Protein AF-A0AAD4GV05-F1 (afdb_monomer_lite)

Sequence (111 aa):
MKFQLAGLIFAVALSPVAAQKYEGCFGTPGSLESQGVYPYQSPGYCEKECTNQGSSVMGLTGGDACYCGNELPPKASAKPDSKCNVMCAGWPVDNCGGNGAWSVYSIGSQS

pLDDT: mean 88.94, std 17.62, range [36.91, 98.81]

Structure (mmCIF, N/CA/C/O backbone):
data_AF-A0AAD4GV05-F1
#
_entry.id   AF-A0AAD4GV05-F1
#
loop_
_atom_site.group_PDB
_atom_site.id
_atom_site.type_symbol
_atom_site.label_atom_id
_atom_site.label_alt_id
_atom_site.label_comp_id
_atom_site.label_asym_id
_atom_site.label_entity_id
_atom_site.label_seq_id
_atom_site.pdbx_PDB_ins_code
_atom_site.Cartn_x
_atom_site.Cartn_y
_atom_site.Cartn_z
_atom_site.occupancy
_atom_site.B_iso_or_equiv
_atom_site.auth_seq_id
_atom_site.auth_comp_id
_atom_site.auth_asym_id
_atom_site.auth_atom_id
_atom_site.pdbx_PDB_model_num
ATOM 1 N N . MET A 1 1 ? -51.911 6.384 -37.490 1.00 46.47 1 MET A N 1
ATOM 2 C CA . MET A 1 1 ? -50.477 6.049 -37.335 1.00 46.47 1 MET A CA 1
ATOM 3 C C . MET A 1 1 ? -49.670 7.323 -37.129 1.00 46.47 1 MET A C 1
ATOM 5 O O . MET A 1 1 ? -49.551 8.095 -38.071 1.00 46.47 1 MET A O 1
ATOM 9 N N . LYS A 1 2 ? -49.142 7.547 -35.920 1.00 37.44 2 LYS A N 1
ATOM 10 C CA . LYS A 1 2 ? -47.876 8.257 -35.665 1.00 37.44 2 LYS A CA 1
ATOM 11 C C . LYS A 1 2 ? -47.489 8.015 -34.204 1.00 37.44 2 LYS A C 1
ATOM 13 O O . LYS A 1 2 ? -48.298 8.193 -33.304 1.00 37.44 2 LYS A O 1
ATOM 18 N N . PHE A 1 3 ? -46.299 7.458 -34.047 1.00 44.09 3 PHE A N 1
ATOM 19 C CA . PHE A 1 3 ? -45.801 6.748 -32.878 1.00 44.09 3 PHE A CA 1
ATOM 20 C C . PHE A 1 3 ? -45.470 7.710 -31.731 1.00 44.09 3 PHE A C 1
ATOM 22 O O . PHE A 1 3 ? -44.682 8.634 -31.919 1.00 44.09 3 PHE A O 1
ATOM 29 N N . GLN A 1 4 ? -46.022 7.469 -30.539 1.00 48.88 4 GLN A N 1
ATOM 30 C CA . GLN A 1 4 ? -45.442 7.996 -29.305 1.00 48.88 4 GLN A CA 1
ATOM 31 C C . GLN A 1 4 ? -44.211 7.145 -28.975 1.00 48.88 4 GLN A C 1
ATOM 33 O O . GLN A 1 4 ? -44.347 6.004 -28.540 1.00 48.88 4 GLN A O 1
ATOM 38 N N . LEU A 1 5 ? -43.006 7.676 -29.200 1.00 53.97 5 LEU A N 1
ATOM 39 C CA . LEU A 1 5 ? -41.803 7.122 -28.583 1.00 53.97 5 LEU A CA 1
ATOM 40 C C . LEU A 1 5 ? -41.803 7.533 -27.107 1.00 53.97 5 LEU A C 1
ATOM 42 O O . LEU A 1 5 ? -41.355 8.621 -26.754 1.00 53.97 5 LEU A O 1
ATOM 46 N N . ALA A 1 6 ? -42.320 6.660 -26.244 1.00 55.69 6 ALA A N 1
ATOM 47 C CA . ALA A 1 6 ? -42.014 6.702 -24.821 1.00 55.69 6 ALA A CA 1
ATOM 48 C C . ALA A 1 6 ? -40.539 6.304 -24.655 1.00 55.69 6 ALA A C 1
ATOM 50 O O . ALA A 1 6 ? -40.198 5.125 -24.595 1.00 55.69 6 ALA A O 1
ATOM 51 N N . GLY A 1 7 ? -39.650 7.297 -24.679 1.00 55.09 7 GLY A N 1
ATOM 52 C CA . GLY A 1 7 ? -38.242 7.101 -24.367 1.00 55.09 7 GLY A CA 1
ATOM 53 C C . GLY A 1 7 ? -38.100 6.690 -22.906 1.00 55.09 7 GLY A C 1
ATOM 54 O O . GLY A 1 7 ? -38.207 7.526 -22.014 1.00 55.09 7 GLY A O 1
ATOM 55 N N . LEU A 1 8 ? -37.865 5.402 -22.661 1.00 56.94 8 LEU A N 1
ATOM 56 C CA . LEU A 1 8 ? -37.376 4.903 -21.380 1.00 56.94 8 LEU A CA 1
ATOM 57 C C . LEU A 1 8 ? -35.929 5.375 -21.218 1.00 56.94 8 LEU A C 1
ATOM 59 O O . LEU A 1 8 ? -34.986 4.674 -21.577 1.00 56.94 8 LEU A O 1
ATOM 63 N N . ILE A 1 9 ? -35.750 6.590 -20.705 1.00 62.59 9 ILE A N 1
ATOM 64 C CA . ILE A 1 9 ? -34.459 7.015 -20.173 1.00 62.59 9 ILE A CA 1
ATOM 65 C C . ILE A 1 9 ? -34.269 6.215 -18.881 1.00 62.59 9 ILE A C 1
ATOM 67 O O . ILE A 1 9 ? -34.764 6.599 -17.824 1.00 62.59 9 ILE A O 1
ATOM 71 N N . PHE A 1 10 ? -33.596 5.065 -18.968 1.00 59.69 10 PHE A N 1
ATOM 72 C CA . PHE A 1 10 ? -33.003 4.434 -17.793 1.00 59.69 10 PHE A CA 1
ATOM 73 C C . PHE A 1 10 ? -31.947 5.411 -17.272 1.00 59.69 10 PHE A C 1
ATOM 75 O O . PHE A 1 10 ? -30.827 5.462 -17.778 1.00 59.69 10 PHE A O 1
ATOM 82 N N . ALA A 1 11 ? -32.318 6.242 -16.299 1.00 60.19 11 ALA A N 1
ATOM 83 C CA . ALA A 1 11 ? -31.348 6.960 -15.495 1.00 60.19 11 ALA A CA 1
ATOM 84 C C . ALA A 1 11 ? -30.556 5.896 -14.727 1.00 60.19 11 ALA A C 1
ATOM 86 O O . ALA A 1 11 ? -31.002 5.404 -13.692 1.00 60.19 11 ALA A O 1
ATOM 87 N N . VAL A 1 12 ? -29.418 5.472 -15.278 1.00 61.84 12 VAL A N 1
ATOM 88 C CA . VAL A 1 12 ? -28.453 4.670 -14.533 1.00 61.84 12 VAL A CA 1
ATOM 89 C C . VAL A 1 12 ? -27.983 5.578 -13.407 1.00 61.84 12 VAL A C 1
ATOM 91 O O . VAL A 1 12 ? -27.232 6.524 -13.640 1.00 61.84 12 VAL A O 1
ATOM 94 N N . ALA A 1 13 ? -28.491 5.349 -12.197 1.00 62.75 13 ALA A N 1
ATOM 95 C CA . ALA A 1 13 ? -27.901 5.931 -11.010 1.00 62.75 13 ALA A CA 1
ATOM 96 C C . ALA A 1 13 ? -26.473 5.383 -10.948 1.00 62.75 13 ALA A C 1
ATOM 98 O O . ALA A 1 13 ? -26.256 4.225 -10.600 1.00 62.75 13 ALA A O 1
ATOM 99 N N . LEU A 1 14 ? -25.508 6.194 -11.381 1.00 58.38 14 LEU A N 1
ATOM 100 C CA . LEU A 1 14 ? -24.095 5.961 -11.140 1.00 58.38 14 LEU A CA 1
ATOM 101 C C . LEU A 1 14 ? -23.911 6.095 -9.631 1.00 58.38 14 LEU A C 1
ATOM 103 O O . LEU A 1 14 ? -23.633 7.180 -9.122 1.00 58.38 14 LEU A O 1
ATOM 107 N N . SER A 1 15 ? -24.155 5.009 -8.898 1.00 54.12 15 SER A N 1
ATOM 108 C CA . SER A 1 15 ? -23.677 4.902 -7.529 1.00 54.12 15 SER A CA 1
ATOM 109 C C . SER A 1 15 ? -22.185 5.226 -7.569 1.00 54.12 15 SER A C 1
ATOM 111 O O . SER A 1 15 ? -21.493 4.692 -8.443 1.00 54.12 15 SER A O 1
ATOM 113 N N . PRO A 1 16 ? -21.672 6.106 -6.695 1.00 57.84 16 PRO A N 1
ATOM 114 C CA . PRO A 1 16 ? -20.238 6.283 -6.600 1.00 57.84 16 PRO A CA 1
ATOM 115 C C . PRO A 1 16 ? -19.669 4.922 -6.205 1.00 57.84 16 PRO A C 1
ATOM 117 O O . PRO A 1 16 ? -19.872 4.461 -5.082 1.00 57.84 16 PRO A O 1
ATOM 120 N N . VAL A 1 17 ? -19.024 4.242 -7.156 1.00 56.91 17 VAL A N 1
ATOM 121 C CA . VAL A 1 17 ? -18.147 3.120 -6.838 1.00 56.91 17 VAL A CA 1
ATOM 122 C C . VAL A 1 17 ? -17.127 3.725 -5.889 1.00 56.91 17 VAL A C 1
ATOM 124 O O . VAL A 1 17 ? -16.398 4.637 -6.281 1.00 56.91 17 VAL A O 1
ATOM 127 N N . ALA A 1 18 ? -17.184 3.320 -4.621 1.00 61.28 18 ALA A N 1
ATOM 128 C CA . ALA A 1 18 ? -16.241 3.771 -3.616 1.00 61.28 18 ALA A CA 1
ATOM 129 C C . ALA A 1 18 ? -14.847 3.440 -4.144 1.00 61.28 18 ALA A C 1
ATOM 131 O O . ALA A 1 18 ? -14.518 2.278 -4.359 1.00 61.28 18 ALA A O 1
ATOM 132 N N . ALA A 1 19 ? -14.097 4.480 -4.483 1.00 71.25 19 ALA A N 1
ATOM 133 C CA . ALA A 1 19 ? -12.749 4.346 -4.982 1.00 71.25 19 ALA A CA 1
ATOM 134 C C . ALA A 1 19 ? -11.811 4.639 -3.816 1.00 71.25 19 ALA A C 1
ATOM 136 O O . ALA A 1 19 ? -11.857 5.726 -3.235 1.00 71.25 19 ALA A O 1
ATOM 137 N N . GLN A 1 20 ? -10.963 3.670 -3.486 1.00 89.69 20 GLN A N 1
ATOM 138 C CA . GLN A 1 20 ? -9.795 3.863 -2.636 1.00 89.69 20 GLN A CA 1
ATOM 139 C C . GLN A 1 20 ? -9.007 5.122 -3.039 1.00 89.69 20 GLN A C 1
ATOM 141 O O . GLN A 1 20 ? -8.757 5.3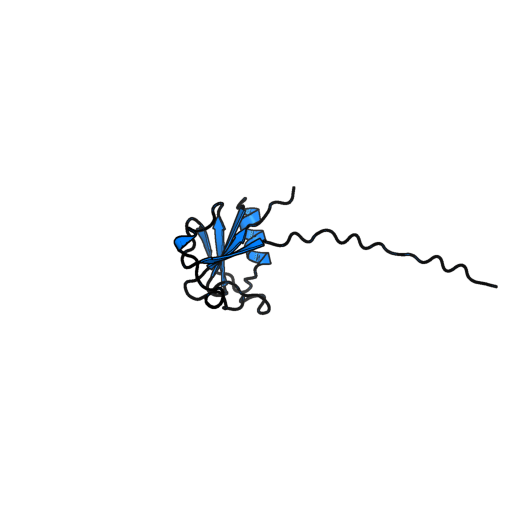81 -4.220 1.00 89.69 20 GLN A O 1
ATOM 146 N N . LYS A 1 21 ? -8.605 5.927 -2.051 1.00 95.12 21 LYS A N 1
ATOM 147 C CA . LYS A 1 21 ? -7.867 7.173 -2.285 1.00 95.12 21 LYS A CA 1
ATOM 148 C C . LYS A 1 21 ? -6.372 6.907 -2.189 1.00 95.12 21 LYS A C 1
ATOM 150 O O . LYS A 1 21 ? -5.881 6.610 -1.107 1.00 95.12 21 LYS A O 1
ATOM 155 N N . TYR A 1 22 ? -5.645 7.077 -3.289 1.00 96.56 22 TYR A N 1
ATOM 156 C CA . TYR A 1 22 ? -4.184 6.976 -3.285 1.00 96.56 22 TYR A CA 1
ATOM 157 C C . TYR A 1 22 ? -3.555 8.109 -2.464 1.00 96.56 22 TYR A C 1
ATOM 159 O O . TYR A 1 22 ? -3.804 9.287 -2.725 1.00 96.56 22 TYR A O 1
ATOM 167 N N . GLU A 1 23 ? -2.738 7.749 -1.476 1.00 98.06 23 GLU A N 1
ATOM 168 C CA . GLU A 1 23 ? -2.033 8.693 -0.598 1.00 98.06 23 GLU A CA 1
ATOM 169 C C . GLU A 1 23 ? -0.555 8.846 -0.976 1.00 98.06 23 GLU A C 1
ATOM 171 O O . GLU A 1 23 ? 0.066 9.851 -0.626 1.00 98.06 23 GLU A O 1
ATOM 176 N N . GLY A 1 24 ? 0.014 7.876 -1.698 1.00 98.19 24 GLY A N 1
ATOM 177 C CA . GLY A 1 24 ? 1.370 7.963 -2.236 1.00 98.19 24 GLY A CA 1
ATOM 178 C C . GLY A 1 24 ? 2.168 6.666 -2.163 1.00 98.19 24 GLY A C 1
ATOM 179 O O . GLY A 1 24 ? 1.699 5.632 -1.679 1.00 98.19 24 GLY A O 1
ATOM 180 N N . CYS A 1 25 ? 3.411 6.761 -2.633 1.00 98.81 25 CYS A N 1
ATOM 181 C CA . CYS A 1 25 ? 4.409 5.706 -2.552 1.00 98.81 25 CYS A CA 1
ATOM 182 C C . CYS A 1 25 ? 5.306 5.908 -1.324 1.00 98.81 25 CYS A C 1
ATOM 184 O O . CYS A 1 25 ? 5.877 6.984 -1.131 1.00 98.81 25 CYS A O 1
ATOM 186 N N . PHE A 1 26 ? 5.481 4.874 -0.505 1.00 98.81 26 PHE A N 1
ATOM 187 C CA . PHE A 1 26 ? 6.241 4.941 0.747 1.00 98.81 26 PHE A CA 1
ATOM 188 C C . PHE A 1 26 ? 7.332 3.873 0.799 1.00 98.81 26 PHE A C 1
ATOM 190 O O . PHE A 1 26 ? 7.193 2.789 0.247 1.00 98.81 26 PHE A O 1
ATOM 197 N N . GLY A 1 27 ? 8.447 4.164 1.469 1.00 98.62 27 GLY A N 1
ATOM 198 C CA . GLY A 1 27 ? 9.568 3.229 1.637 1.00 98.62 27 GLY A CA 1
ATOM 199 C C . GLY A 1 27 ? 9.434 2.275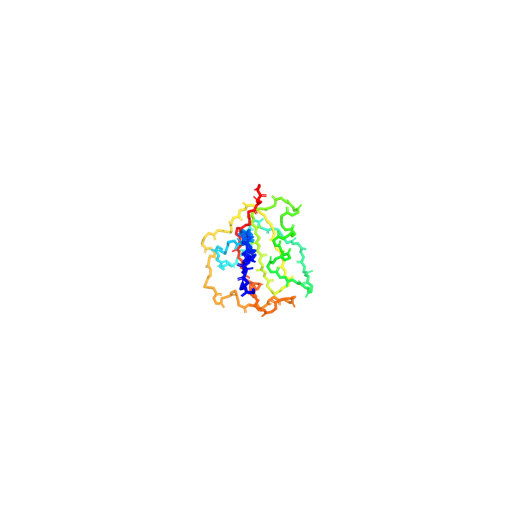 2.828 1.00 98.62 27 GLY A C 1
ATOM 200 O O . GLY A 1 27 ? 10.372 1.541 3.119 1.00 98.62 27 GLY A O 1
ATOM 201 N N . THR A 1 28 ? 8.323 2.330 3.558 1.00 98.50 28 THR A N 1
ATOM 202 C CA . THR A 1 28 ? 8.003 1.446 4.686 1.00 98.50 28 THR A CA 1
ATOM 203 C C . THR A 1 28 ? 6.483 1.299 4.790 1.00 98.50 28 THR A C 1
ATOM 205 O O . THR A 1 28 ? 5.777 2.257 4.461 1.00 98.50 28 THR A O 1
ATOM 208 N N . PRO A 1 29 ? 5.969 0.153 5.271 1.00 98.06 29 PRO A N 1
ATOM 209 C CA . PRO A 1 29 ? 4.553 0.005 5.591 1.00 98.06 29 PRO A CA 1
ATOM 210 C C . PRO A 1 29 ? 4.142 0.794 6.845 1.00 98.06 29 PRO A C 1
ATOM 212 O O . PRO A 1 29 ? 2.958 0.882 7.136 1.00 98.06 29 PRO A O 1
ATOM 215 N N . GLY A 1 30 ? 5.078 1.372 7.609 1.00 98.06 30 GLY A N 1
ATOM 216 C CA . GLY A 1 30 ? 4.746 2.019 8.880 1.00 98.06 30 GLY A CA 1
ATOM 217 C C . GLY A 1 30 ? 4.187 1.004 9.881 1.00 98.06 30 GLY A C 1
ATOM 218 O O . GLY A 1 30 ? 4.857 0.018 10.177 1.00 98.06 30 GLY A O 1
ATOM 219 N N . SER A 1 31 ? 2.981 1.259 10.392 1.00 98.12 31 SER A N 1
ATOM 220 C CA . SER A 1 31 ? 2.236 0.358 11.284 1.00 98.12 31 SER A CA 1
ATOM 221 C C . SER A 1 31 ? 1.287 -0.596 10.548 1.00 98.12 31 SER A C 1
ATOM 223 O O . SER A 1 31 ? 0.587 -1.361 11.204 1.00 98.12 31 SER A O 1
ATOM 225 N N . LEU A 1 32 ? 1.247 -0.574 9.208 1.00 98.62 32 LEU A N 1
ATOM 226 C CA . LEU A 1 32 ? 0.421 -1.511 8.448 1.00 98.62 32 LEU A CA 1
ATOM 227 C C . LEU A 1 32 ? 0.963 -2.941 8.592 1.00 98.62 32 LEU A C 1
ATOM 229 O O . LEU A 1 32 ? 2.164 -3.186 8.449 1.00 98.62 32 LEU A O 1
ATOM 233 N N . GLU A 1 33 ? 0.065 -3.892 8.817 1.00 98.62 33 GLU A N 1
ATOM 234 C CA . GLU A 1 33 ? 0.381 -5.300 9.040 1.00 98.62 33 GLU A CA 1
ATOM 235 C C . GLU A 1 33 ? 0.130 -6.134 7.784 1.00 98.62 33 GLU A C 1
ATOM 237 O O . GLU A 1 33 ? -0.867 -5.947 7.082 1.00 98.62 33 GLU A O 1
ATOM 242 N N . SER A 1 34 ? 1.042 -7.067 7.498 1.00 98.31 34 SER A N 1
ATOM 243 C CA . SER A 1 34 ? 0.965 -7.928 6.314 1.00 98.31 34 SER A CA 1
ATOM 244 C C . SER A 1 34 ? -0.201 -8.905 6.402 1.00 98.31 34 SER A C 1
ATOM 246 O O . SER A 1 34 ? -0.371 -9.590 7.407 1.00 98.31 34 SER A O 1
ATOM 248 N N . GLN A 1 35 ? -0.929 -9.030 5.296 1.00 98.06 35 GLN A N 1
ATOM 249 C CA . GLN A 1 35 ? -1.985 -10.022 5.087 1.00 98.06 35 GLN A CA 1
ATOM 250 C C . GLN A 1 35 ? -1.505 -11.215 4.251 1.00 98.06 35 GLN A C 1
ATOM 252 O O . GLN A 1 35 ? -2.295 -12.062 3.838 1.00 98.06 35 GLN A O 1
ATOM 257 N N . GLY A 1 36 ? -0.194 -11.291 4.002 1.00 97.12 36 GLY A N 1
ATOM 258 C CA . GLY A 1 36 ? 0.423 -12.300 3.153 1.00 97.12 36 GLY A CA 1
ATOM 259 C C . GLY A 1 36 ? 0.434 -11.927 1.670 1.00 97.12 36 GLY A C 1
ATOM 260 O O . GLY A 1 36 ? 0.160 -10.790 1.279 1.00 97.12 36 GLY A O 1
ATOM 261 N N . VAL A 1 37 ? 0.811 -12.916 0.857 1.00 97.94 37 VAL A N 1
ATOM 262 C CA . VAL A 1 37 ? 0.852 -12.826 -0.607 1.00 97.94 37 VAL A CA 1
ATOM 263 C C . VAL A 1 37 ? -0.354 -13.522 -1.223 1.00 97.94 37 VAL A C 1
ATOM 265 O O . VAL A 1 37 ? -0.790 -14.570 -0.740 1.00 97.94 37 VAL A O 1
ATOM 268 N N . TYR A 1 38 ? -0.864 -12.975 -2.323 1.00 98.31 38 TYR A N 1
ATOM 269 C CA . TYR A 1 38 ? -1.974 -13.547 -3.069 1.00 98.31 38 TYR A CA 1
ATOM 270 C C . TYR A 1 38 ? -1.697 -13.537 -4.583 1.00 98.31 38 TYR A C 1
ATOM 272 O O . TYR A 1 38 ? -1.506 -12.471 -5.166 1.00 98.31 38 TYR A O 1
ATOM 280 N N . PRO A 1 39 ? -1.733 -14.694 -5.275 1.00 98.00 39 PRO A N 1
ATOM 281 C CA . PRO A 1 39 ? -1.451 -14.758 -6.714 1.00 98.00 39 PRO A CA 1
ATOM 282 C C . PRO A 1 39 ? -2.397 -13.926 -7.589 1.00 98.00 39 PRO A C 1
ATOM 284 O O . PRO A 1 39 ? -2.032 -13.554 -8.699 1.00 98.00 39 PRO A O 1
ATOM 287 N N . TYR A 1 40 ? -3.604 -13.628 -7.094 1.00 97.81 40 TYR A N 1
ATOM 288 C CA . TYR A 1 40 ? -4.587 -12.790 -7.785 1.00 97.81 40 TYR A CA 1
ATOM 289 C C . TYR A 1 40 ? -4.745 -11.413 -7.119 1.00 97.81 40 TYR A C 1
ATOM 291 O O . TYR A 1 40 ? -5.830 -10.829 -7.125 1.00 97.81 40 TYR A O 1
ATOM 299 N N . GLN A 1 41 ? -3.665 -10.892 -6.529 1.00 98.56 41 GLN A N 1
ATOM 300 C CA . GLN A 1 41 ? -3.642 -9.579 -5.891 1.00 98.56 41 GLN A CA 1
ATOM 301 C C . GLN A 1 41 ? -4.094 -8.473 -6.853 1.00 98.56 41 GLN A C 1
ATOM 303 O O . GLN A 1 41 ? -3.671 -8.408 -8.007 1.00 98.56 41 GLN A O 1
ATOM 308 N N . SER A 1 42 ? -4.937 -7.578 -6.345 1.00 98.19 42 SER A N 1
ATOM 309 C CA . SER A 1 42 ? -5.389 -6.350 -7.004 1.00 98.19 42 SER A CA 1
ATOM 310 C C . SER A 1 42 ? -5.670 -5.277 -5.949 1.00 98.19 42 SER A C 1
ATOM 312 O O . SER A 1 42 ? -5.811 -5.619 -4.767 1.00 98.19 42 SER A O 1
ATOM 314 N N . PRO A 1 43 ? -5.795 -3.994 -6.321 1.00 97.38 43 PRO A N 1
ATOM 315 C CA . PRO A 1 43 ? -6.147 -2.969 -5.349 1.00 97.38 43 PRO A CA 1
ATOM 316 C C . PRO A 1 43 ? -7.516 -3.236 -4.710 1.00 97.38 43 PRO A C 1
ATOM 318 O O . PRO A 1 43 ? -7.655 -3.129 -3.494 1.00 97.38 43 PRO A O 1
ATOM 321 N N . GLY A 1 44 ? -8.496 -3.691 -5.498 1.00 95.75 44 GLY A N 1
ATOM 322 C CA . GLY A 1 44 ? -9.827 -4.043 -4.994 1.00 95.75 44 GLY A CA 1
ATOM 323 C C . GLY A 1 44 ? -9.839 -5.264 -4.064 1.00 95.75 44 GLY A C 1
ATOM 324 O O . GLY A 1 44 ? -10.610 -5.298 -3.108 1.00 95.75 44 GLY A O 1
ATOM 325 N N . TYR A 1 45 ? -8.968 -6.256 -4.294 1.00 96.88 45 TYR A N 1
ATOM 326 C CA . TYR A 1 45 ? -8.811 -7.377 -3.359 1.00 96.88 45 TYR A CA 1
ATOM 327 C C . TYR A 1 45 ? -8.264 -6.898 -2.009 1.00 96.88 45 TYR A C 1
ATOM 329 O O . TYR A 1 45 ? -8.869 -7.191 -0.983 1.00 96.88 45 TYR A O 1
ATOM 337 N N . CYS A 1 46 ? -7.174 -6.118 -1.999 1.00 97.94 46 CYS A N 1
ATOM 338 C CA . CYS A 1 46 ? -6.596 -5.633 -0.739 1.00 97.94 46 CYS A CA 1
ATOM 339 C C . CYS A 1 46 ? -7.562 -4.719 0.022 1.00 97.94 46 CYS A C 1
ATOM 341 O O . CYS A 1 46 ? -7.709 -4.857 1.230 1.00 97.94 46 CYS A O 1
ATOM 343 N N . GLU A 1 47 ? -8.286 -3.848 -0.686 1.00 97.06 47 GLU A N 1
ATOM 344 C CA . GLU A 1 47 ? -9.321 -2.999 -0.090 1.00 97.06 47 GLU A CA 1
ATOM 345 C C . GLU A 1 47 ? -10.388 -3.830 0.625 1.00 97.06 47 GLU A C 1
ATOM 347 O O . GLU A 1 47 ? -10.732 -3.542 1.773 1.00 97.06 47 GLU A O 1
ATOM 352 N N . LYS A 1 48 ? -10.875 -4.899 -0.016 1.00 95.31 48 LYS A N 1
ATOM 353 C CA . LYS A 1 48 ? -11.837 -5.822 0.591 1.00 95.31 48 LYS A CA 1
ATOM 354 C C . LYS A 1 48 ? -11.257 -6.530 1.816 1.00 95.31 48 LYS A C 1
ATOM 356 O O . LYS A 1 48 ? -11.932 -6.591 2.842 1.00 95.31 48 LYS A O 1
ATOM 361 N N . GLU A 1 49 ? -10.030 -7.042 1.730 1.00 96.50 49 GLU A N 1
ATOM 362 C CA . GLU A 1 49 ? -9.371 -7.716 2.857 1.00 96.50 49 GLU A CA 1
ATOM 363 C C . GLU A 1 49 ? -9.178 -6.778 4.054 1.00 96.50 49 GLU A C 1
ATOM 365 O O . GLU A 1 49 ? -9.488 -7.146 5.188 1.00 96.50 49 GLU A O 1
ATOM 370 N N . CYS A 1 50 ? -8.748 -5.540 3.813 1.00 97.06 50 CYS A N 1
ATOM 371 C CA . CYS A 1 50 ? -8.578 -4.548 4.867 1.00 97.06 50 CYS A CA 1
ATOM 372 C C . CYS A 1 50 ? -9.922 -4.069 5.433 1.00 97.06 50 CYS A C 1
ATOM 374 O O . CYS A 1 50 ? -10.055 -3.909 6.647 1.00 97.06 50 CYS A O 1
ATOM 376 N N . THR A 1 51 ? -10.954 -3.932 4.596 1.00 95.12 51 THR A N 1
ATOM 377 C CA . THR A 1 51 ? -12.314 -3.596 5.048 1.00 95.12 51 THR A CA 1
ATOM 378 C C . THR A 1 51 ? -12.885 -4.693 5.952 1.00 95.12 51 THR A C 1
ATOM 380 O O . THR A 1 51 ? -13.446 -4.386 7.003 1.00 95.12 51 THR A O 1
ATOM 383 N N . ASN A 1 52 ? -12.693 -5.974 5.611 1.00 94.88 52 ASN A N 1
ATOM 384 C CA . ASN A 1 52 ? -13.113 -7.106 6.452 1.00 94.88 52 ASN A CA 1
ATOM 385 C C . ASN A 1 52 ? -12.428 -7.113 7.828 1.00 94.88 52 ASN A C 1
ATOM 387 O O . ASN A 1 52 ? -12.978 -7.649 8.789 1.00 94.88 52 ASN A O 1
ATOM 391 N N . GLN A 1 53 ? -11.245 -6.506 7.928 1.00 94.44 53 GLN A N 1
ATOM 392 C CA . GLN A 1 53 ? -10.496 -6.339 9.175 1.00 94.44 53 GLN A CA 1
ATOM 393 C C . GLN A 1 53 ? -10.838 -5.051 9.931 1.00 94.44 53 GLN A C 1
ATOM 395 O O . GLN A 1 53 ? -10.265 -4.791 10.987 1.00 94.44 53 GLN A O 1
ATOM 400 N N . GLY A 1 54 ? -11.746 -4.225 9.404 1.00 94.69 54 GLY A N 1
ATOM 401 C CA . GLY A 1 54 ? -12.077 -2.925 9.989 1.00 94.69 54 GLY A CA 1
ATOM 402 C C . GLY A 1 54 ? -10.940 -1.904 9.889 1.00 94.69 54 GLY A C 1
ATOM 403 O O . GLY A 1 54 ? -10.878 -0.986 10.703 1.00 94.69 54 GLY A O 1
ATOM 404 N N . SER A 1 55 ? -10.032 -2.079 8.926 1.00 96.31 55 SER A N 1
ATOM 405 C CA . SER A 1 55 ? -8.929 -1.158 8.650 1.00 96.31 55 SER A CA 1
ATOM 406 C C . SER A 1 55 ? -9.370 -0.003 7.747 1.00 96.31 55 SER A C 1
ATOM 408 O O . SER A 1 55 ? -10.214 -0.183 6.871 1.00 96.31 55 SER A O 1
ATOM 410 N N . SER A 1 56 ? -8.769 1.173 7.932 1.00 96.69 56 SER A N 1
ATOM 411 C CA . SER A 1 56 ? -9.016 2.387 7.132 1.00 96.69 56 SER A CA 1
ATOM 412 C C . SER A 1 56 ? -7.877 2.742 6.169 1.00 96.69 56 SER A C 1
ATOM 414 O O . SER A 1 56 ? -7.972 3.696 5.395 1.00 96.69 56 SER A O 1
ATOM 416 N N . VAL A 1 57 ? -6.787 1.977 6.192 1.00 98.06 57 VAL A N 1
ATOM 417 C CA . VAL A 1 57 ? -5.627 2.145 5.318 1.00 98.06 57 VAL A CA 1
ATOM 418 C C . VAL A 1 57 ? -5.205 0.786 4.778 1.00 98.06 57 VAL A C 1
ATOM 420 O O . VAL A 1 57 ? -5.156 -0.204 5.512 1.00 98.06 57 VAL A O 1
ATOM 423 N N . MET A 1 58 ? -4.852 0.757 3.497 1.00 98.44 58 MET A N 1
ATOM 424 C CA . MET A 1 58 ? -4.216 -0.392 2.866 1.00 98.44 58 MET A CA 1
ATOM 425 C C . MET A 1 58 ? -2.880 -0.015 2.226 1.00 98.44 58 MET A C 1
ATOM 427 O O . MET A 1 58 ? -2.668 1.123 1.804 1.00 98.44 58 MET A O 1
ATOM 431 N N . GLY A 1 59 ? -1.991 -0.995 2.117 1.00 98.56 59 GLY A N 1
ATOM 432 C CA . GLY A 1 59 ? -0.718 -0.900 1.418 1.00 98.56 59 GLY A CA 1
ATOM 433 C C . GLY A 1 59 ? -0.511 -2.092 0.491 1.00 98.56 59 GLY A C 1
ATOM 434 O O . GLY A 1 59 ? -0.774 -3.229 0.866 1.00 98.56 59 GLY A O 1
ATOM 435 N N . LEU A 1 60 ? -0.006 -1.843 -0.711 1.00 98.81 60 LEU A N 1
ATOM 436 C CA . LEU A 1 60 ? 0.353 -2.877 -1.685 1.00 98.81 60 LEU A CA 1
ATOM 437 C C . LEU A 1 60 ? 1.857 -2.843 -1.927 1.00 98.81 60 LEU A C 1
ATOM 439 O O . LEU A 1 60 ? 2.416 -1.756 -2.068 1.00 98.81 60 LEU A O 1
ATOM 443 N N . THR A 1 61 ? 2.511 -4.000 -2.003 1.00 98.81 61 THR A N 1
ATOM 444 C CA . THR A 1 61 ? 3.947 -4.097 -2.316 1.00 98.81 61 THR A CA 1
ATOM 445 C C . THR A 1 61 ? 4.259 -5.365 -3.101 1.00 98.81 61 THR A C 1
ATOM 447 O O . THR A 1 61 ? 3.503 -6.334 -3.055 1.00 98.81 61 THR A O 1
ATOM 450 N N . GLY A 1 62 ? 5.366 -5.359 -3.845 1.00 98.38 62 GLY A N 1
ATOM 451 C CA . GLY A 1 62 ? 5.863 -6.540 -4.559 1.00 98.38 62 GLY A CA 1
ATOM 452 C C . GLY A 1 62 ? 4.993 -7.059 -5.712 1.00 98.38 62 GLY A C 1
ATOM 453 O O . GLY A 1 62 ? 5.416 -7.982 -6.398 1.00 98.38 62 GLY A O 1
ATOM 454 N N . GLY A 1 63 ? 3.826 -6.463 -5.974 1.00 98.69 63 GLY A N 1
ATOM 455 C CA . GLY A 1 63 ? 2.869 -6.943 -6.976 1.00 98.69 63 GLY A CA 1
ATOM 456 C C . GLY A 1 63 ? 1.836 -7.937 -6.436 1.00 98.69 63 GLY A C 1
ATOM 457 O O . GLY A 1 63 ? 0.770 -8.082 -7.033 1.00 98.69 63 GLY A O 1
ATOM 458 N N . ASP A 1 64 ? 2.114 -8.588 -5.307 1.00 98.62 64 ASP A N 1
ATOM 459 C CA . ASP A 1 64 ? 1.321 -9.703 -4.779 1.00 98.62 64 ASP A CA 1
ATOM 460 C C . ASP A 1 64 ? 1.004 -9.614 -3.280 1.00 98.62 64 ASP A C 1
ATOM 462 O O . ASP A 1 64 ? 0.203 -10.412 -2.796 1.00 98.62 64 ASP A O 1
ATOM 466 N N . ALA A 1 65 ? 1.576 -8.656 -2.546 1.00 98.69 65 ALA A N 1
ATOM 467 C CA . ALA A 1 65 ? 1.389 -8.536 -1.105 1.00 98.69 65 ALA A CA 1
ATOM 468 C C . ALA A 1 65 ? 0.450 -7.384 -0.724 1.00 98.69 65 ALA A C 1
ATOM 470 O O . ALA A 1 65 ? 0.507 -6.288 -1.294 1.00 98.69 65 ALA A O 1
ATOM 471 N N . CYS A 1 66 ? -0.364 -7.631 0.302 1.00 98.50 66 CYS A N 1
ATOM 472 C CA . CYS A 1 66 ? -1.319 -6.686 0.877 1.00 98.50 66 CYS A CA 1
ATOM 473 C C . CYS A 1 66 ? -0.998 -6.417 2.352 1.00 98.50 66 CYS A C 1
ATOM 475 O O . CYS A 1 66 ? -0.555 -7.303 3.083 1.00 98.50 66 CYS A O 1
ATOM 477 N N . TYR A 1 67 ? -1.218 -5.179 2.782 1.00 98.75 67 TYR A N 1
ATOM 478 C CA . TYR A 1 67 ? -1.004 -4.694 4.138 1.00 98.75 67 TYR A CA 1
ATOM 479 C C . TYR A 1 67 ? -2.217 -3.880 4.580 1.00 98.75 67 TYR A C 1
ATOM 481 O O . TYR A 1 67 ? -2.743 -3.108 3.783 1.00 98.75 67 TYR A O 1
ATOM 489 N N . CYS A 1 68 ? -2.624 -4.008 5.840 1.00 98.62 68 CYS A N 1
ATOM 490 C CA . CYS A 1 68 ? -3.794 -3.327 6.395 1.00 98.62 68 CYS A CA 1
ATOM 491 C C . CYS A 1 68 ? -3.460 -2.625 7.708 1.00 98.62 68 CYS A C 1
ATOM 493 O O . CYS A 1 68 ? -2.585 -3.060 8.452 1.00 98.62 68 CYS A O 1
ATOM 495 N N . GLY A 1 69 ? -4.162 -1.540 8.008 1.00 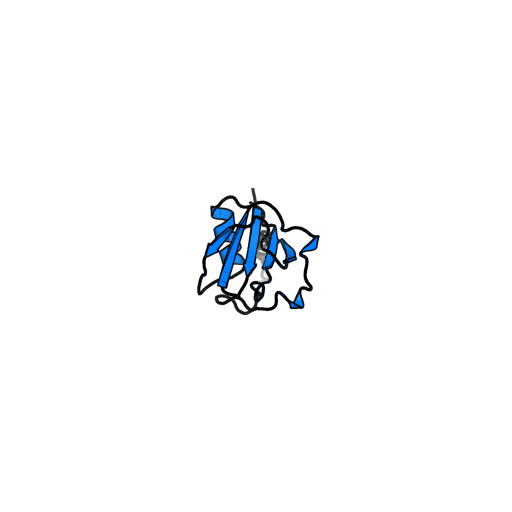97.94 69 GLY A N 1
ATOM 496 C CA . GLY A 1 69 ? -4.076 -0.867 9.296 1.00 97.94 69 GLY A CA 1
ATOM 497 C C . GLY A 1 69 ? -4.914 0.401 9.319 1.00 97.94 69 GLY A C 1
ATOM 498 O O . GLY A 1 69 ? -5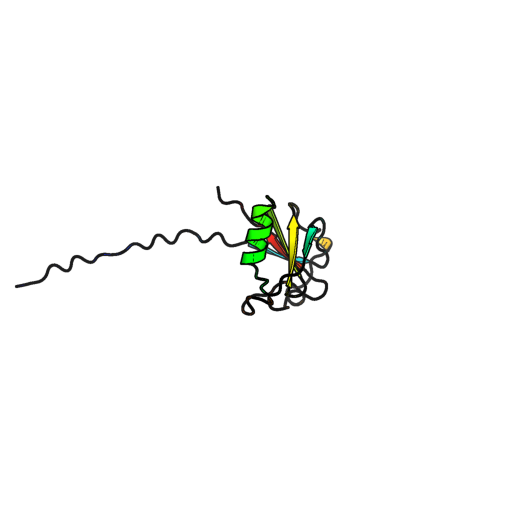.786 0.604 8.480 1.00 97.94 69 GLY A O 1
ATOM 499 N N . ASN A 1 70 ? -4.660 1.265 10.298 1.00 97.25 70 ASN A N 1
ATOM 500 C CA . ASN A 1 70 ? -5.490 2.451 10.536 1.00 97.25 70 ASN A CA 1
ATOM 501 C C . ASN A 1 70 ? -4.724 3.774 10.468 1.00 97.25 70 ASN A C 1
ATOM 503 O O . ASN A 1 70 ? -5.307 4.840 10.653 1.00 97.25 70 ASN A O 1
ATOM 507 N N . GLU A 1 71 ? -3.420 3.718 10.210 1.00 97.88 71 GLU A N 1
ATOM 508 C CA . GLU A 1 71 ? -2.553 4.888 10.172 1.00 97.88 71 GLU A CA 1
ATOM 509 C C . GLU A 1 71 ? -1.727 4.888 8.889 1.00 97.88 71 GLU A C 1
ATOM 511 O O . GLU A 1 71 ? -1.235 3.854 8.436 1.00 97.88 71 GLU A O 1
ATOM 516 N N . LEU A 1 72 ? -1.559 6.071 8.301 1.00 98.38 72 LEU A N 1
ATOM 517 C CA . LEU A 1 72 ? -0.674 6.244 7.155 1.00 98.38 72 LEU A CA 1
ATOM 518 C C . LEU A 1 72 ? 0.793 6.121 7.594 1.00 98.38 72 LEU A C 1
ATOM 520 O O . LEU A 1 72 ? 1.143 6.596 8.680 1.00 98.38 72 LEU A O 1
ATOM 524 N N . PRO A 1 73 ? 1.688 5.582 6.744 1.00 98.50 73 PRO A N 1
ATOM 525 C CA . PRO A 1 73 ? 3.110 5.577 7.050 1.00 98.50 73 PRO A CA 1
ATOM 526 C C . PRO A 1 73 ? 3.668 6.995 7.248 1.0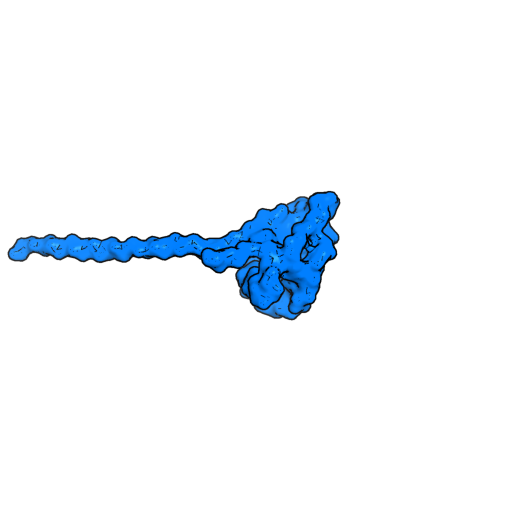0 98.50 73 PRO A C 1
ATOM 528 O O . PRO A 1 73 ? 3.120 7.976 6.728 1.00 98.50 73 PRO A O 1
ATOM 531 N N . PRO A 1 74 ? 4.806 7.139 7.951 1.00 98.31 74 PRO A N 1
ATOM 532 C CA . PRO A 1 74 ? 5.412 8.442 8.184 1.00 98.31 74 PRO A CA 1
ATOM 533 C C . PRO A 1 74 ? 5.672 9.180 6.869 1.00 98.31 74 PRO A C 1
ATOM 535 O O . PRO A 1 74 ? 6.334 8.645 5.978 1.00 98.31 74 PRO A O 1
ATOM 538 N N . LYS A 1 75 ? 5.244 10.445 6.770 1.00 97.56 75 LYS A N 1
ATOM 539 C CA . LYS A 1 75 ? 5.461 11.284 5.572 1.00 97.56 75 LYS A CA 1
ATOM 540 C C . LYS A 1 75 ? 6.932 11.364 5.147 1.00 97.56 75 LYS A C 1
ATOM 542 O O . LYS A 1 75 ? 7.223 11.440 3.960 1.00 97.56 75 LYS A O 1
ATOM 547 N N . ALA A 1 76 ? 7.862 11.290 6.102 1.00 98.31 76 ALA A N 1
ATOM 548 C CA . ALA A 1 76 ? 9.305 11.271 5.843 1.00 98.31 76 ALA A CA 1
ATOM 549 C C . ALA A 1 76 ? 9.775 10.051 5.025 1.00 98.31 76 ALA A C 1
ATOM 551 O O . ALA A 1 76 ? 10.869 10.066 4.467 1.00 98.31 76 ALA A O 1
ATOM 552 N N . SER A 1 77 ? 8.961 8.996 4.948 1.00 98.44 77 SER A N 1
ATOM 553 C CA . SER A 1 77 ? 9.253 7.804 4.155 1.00 98.44 77 SER A CA 1
ATOM 554 C C . SER A 1 77 ? 8.732 7.864 2.721 1.00 98.44 77 SER A C 1
ATOM 556 O O . SER A 1 77 ? 8.961 6.911 1.973 1.00 98.44 77 SER A O 1
ATOM 558 N N . ALA A 1 78 ? 8.071 8.959 2.325 1.00 98.56 78 ALA A N 1
ATOM 559 C CA . ALA A 1 78 ? 7.573 9.142 0.970 1.00 98.56 78 ALA A CA 1
ATOM 560 C C . ALA A 1 78 ? 8.690 8.950 -0.070 1.00 98.56 78 ALA A C 1
ATOM 562 O O . ALA A 1 78 ? 9.840 9.371 0.104 1.00 98.56 78 ALA A O 1
ATOM 563 N N . LYS A 1 79 ? 8.339 8.285 -1.166 1.00 98.50 79 LYS A N 1
ATOM 564 C CA . LYS A 1 79 ? 9.192 8.011 -2.319 1.00 98.50 79 LYS A CA 1
ATOM 565 C C . LYS A 1 79 ? 8.526 8.565 -3.579 1.00 98.50 79 LYS A C 1
ATOM 567 O O . LYS A 1 79 ? 7.318 8.777 -3.588 1.00 98.50 79 LYS A O 1
ATOM 572 N N . PRO A 1 80 ? 9.292 8.786 -4.659 1.00 98.50 80 PRO A N 1
ATOM 573 C CA . PRO A 1 80 ? 8.696 9.044 -5.963 1.00 98.50 80 PRO A CA 1
ATOM 574 C C . PRO A 1 80 ? 7.770 7.892 -6.369 1.00 98.50 80 PRO A C 1
ATOM 576 O O . PRO A 1 80 ? 8.152 6.732 -6.211 1.00 98.50 80 PRO A O 1
ATOM 579 N N . ASP A 1 81 ? 6.618 8.198 -6.968 1.00 98.38 81 ASP A N 1
ATOM 580 C CA . ASP A 1 81 ? 5.653 7.185 -7.433 1.00 98.38 81 ASP A CA 1
ATOM 581 C C . ASP A 1 81 ? 6.253 6.199 -8.445 1.00 98.38 81 ASP A C 1
ATOM 583 O O . ASP A 1 81 ? 5.818 5.056 -8.540 1.00 98.38 81 ASP A O 1
ATOM 587 N N . SER A 1 82 ? 7.331 6.580 -9.140 1.00 98.25 82 SER A N 1
ATOM 588 C CA . SER A 1 82 ? 8.093 5.675 -10.009 1.00 98.25 82 SER A CA 1
ATOM 589 C C . SER A 1 82 ? 8.735 4.490 -9.277 1.00 98.25 82 SER A C 1
ATOM 591 O O . SER A 1 82 ? 9.217 3.568 -9.930 1.00 98.25 82 SER A O 1
ATOM 593 N N . LYS A 1 83 ? 8.766 4.497 -7.937 1.00 98.69 83 LYS A N 1
ATOM 594 C CA . LYS A 1 83 ? 9.157 3.343 -7.115 1.00 98.69 83 LYS A CA 1
ATOM 595 C C . LYS A 1 83 ? 8.012 2.373 -6.856 1.00 98.69 83 LYS A C 1
ATOM 597 O O . LYS A 1 83 ? 8.298 1.248 -6.477 1.00 98.69 83 LYS A O 1
ATOM 602 N N . CYS A 1 84 ? 6.771 2.782 -7.088 1.00 98.62 84 CYS A N 1
ATOM 603 C CA . CYS A 1 84 ? 5.569 1.979 -6.926 1.00 98.62 84 CYS A CA 1
ATOM 604 C C . CYS A 1 84 ? 4.955 1.633 -8.295 1.00 98.62 84 CYS A C 1
ATOM 606 O O . CYS A 1 84 ? 3.819 1.982 -8.609 1.00 98.62 84 CYS A O 1
ATOM 608 N N . ASN A 1 85 ? 5.762 0.995 -9.144 1.00 98.12 85 ASN A N 1
ATOM 609 C CA . ASN A 1 85 ? 5.469 0.713 -10.550 1.00 98.12 85 ASN A CA 1
ATOM 610 C C . ASN A 1 85 ? 5.424 -0.790 -10.882 1.00 98.12 85 ASN A C 1
ATOM 612 O O . ASN A 1 85 ? 5.527 -1.162 -12.051 1.00 98.12 85 ASN A O 1
ATOM 616 N N . VAL A 1 86 ? 5.337 -1.656 -9.871 1.00 98.69 86 VAL A N 1
ATOM 617 C CA . VAL A 1 86 ? 5.185 -3.100 -10.070 1.00 98.69 86 VAL A CA 1
ATOM 618 C C . VAL A 1 86 ? 3.711 -3.400 -10.298 1.00 98.69 86 VAL A C 1
ATOM 620 O O . VAL A 1 86 ? 2.871 -3.057 -9.469 1.00 98.69 86 VAL A O 1
ATOM 623 N N . MET A 1 87 ? 3.403 -4.041 -11.423 1.00 98.69 87 MET A N 1
ATOM 624 C CA . MET A 1 87 ? 2.042 -4.442 -11.777 1.00 98.69 87 MET A CA 1
ATOM 625 C C . MET A 1 87 ? 1.477 -5.445 -10.770 1.00 98.69 87 MET A C 1
ATOM 627 O O . MET A 1 87 ? 2.196 -6.301 -10.253 1.00 98.69 87 MET A O 1
ATOM 631 N N . CYS A 1 88 ? 0.176 -5.359 -10.522 1.00 98.69 88 CYS A N 1
ATOM 632 C CA . CYS A 1 88 ? -0.532 -6.329 -9.699 1.00 98.69 88 CYS A CA 1
ATOM 633 C C . CYS A 1 88 ? -0.575 -7.711 -10.367 1.00 98.69 88 CYS A C 1
ATOM 635 O O . CYS A 1 88 ? -0.902 -7.821 -11.550 1.00 98.69 88 CYS A O 1
ATOM 637 N N . ALA A 1 89 ? -0.327 -8.772 -9.598 1.00 98.50 89 ALA A N 1
ATOM 638 C CA . ALA A 1 89 ? -0.299 -10.144 -10.103 1.00 98.50 89 ALA A CA 1
ATOM 639 C C . ALA A 1 89 ? -1.652 -10.609 -10.680 1.00 98.50 89 ALA A C 1
ATOM 641 O O . ALA A 1 89 ? -1.690 -11.282 -11.708 1.00 98.50 89 ALA A O 1
ATOM 642 N N . GLY A 1 90 ? -2.769 -10.215 -10.057 1.00 97.81 90 GLY A N 1
ATOM 643 C CA . GLY A 1 90 ? -4.120 -10.581 -10.495 1.00 97.81 90 GLY A CA 1
ATOM 644 C C . GLY A 1 90 ? -4.791 -9.592 -11.442 1.00 97.81 90 GLY A C 1
ATOM 645 O O . GLY A 1 90 ? -5.804 -9.932 -12.050 1.00 97.81 90 GLY A O 1
ATOM 646 N N . TRP A 1 91 ? -4.265 -8.370 -11.558 1.00 97.38 91 TRP A N 1
ATOM 647 C CA . TRP A 1 91 ? -4.881 -7.303 -12.350 1.00 97.38 91 TRP A CA 1
ATOM 648 C C . TRP A 1 91 ? -3.825 -6.330 -12.907 1.00 97.38 91 TRP A C 1
ATOM 650 O O . TRP A 1 91 ? -3.681 -5.211 -12.414 1.00 97.38 91 TRP A O 1
ATOM 660 N N . PRO A 1 92 ? -3.062 -6.733 -13.940 1.00 96.38 92 PRO A N 1
ATOM 661 C CA . PRO A 1 92 ? -1.833 -6.051 -14.367 1.00 96.38 92 PRO A CA 1
ATOM 662 C C . PRO A 1 92 ? -2.046 -4.707 -15.086 1.00 96.38 92 PRO A C 1
ATOM 664 O O . PRO A 1 92 ? -1.101 -4.144 -15.635 1.00 96.38 92 PRO A O 1
ATOM 667 N N . VAL A 1 93 ? -3.276 -4.187 -15.109 1.00 96.81 93 VAL A N 1
ATOM 668 C CA . VAL A 1 93 ? -3.558 -2.806 -15.534 1.00 96.81 93 VAL A CA 1
ATOM 669 C C . VAL A 1 93 ? -3.322 -1.796 -14.403 1.00 96.81 93 VAL A C 1
ATOM 671 O O . VAL A 1 93 ? -3.157 -0.614 -14.691 1.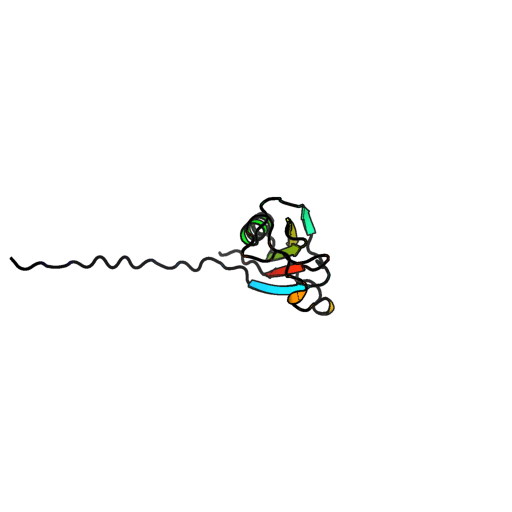00 96.81 93 VAL A O 1
ATOM 674 N N . ASP A 1 94 ? -3.256 -2.266 -13.152 1.00 96.38 94 ASP A N 1
ATOM 675 C CA . ASP A 1 94 ? -2.947 -1.471 -11.963 1.00 96.38 94 ASP A CA 1
ATOM 676 C C . ASP A 1 94 ? -1.558 -1.814 -11.398 1.00 96.38 94 ASP A C 1
ATOM 678 O O . ASP A 1 94 ? -1.009 -2.897 -11.632 1.00 96.38 94 ASP A O 1
ATOM 682 N N . ASN A 1 95 ? -1.008 -0.899 -10.593 1.00 98.25 95 ASN A N 1
ATOM 683 C CA . ASN A 1 95 ? 0.244 -1.100 -9.859 1.00 98.25 95 ASN A CA 1
ATOM 684 C C . ASN A 1 95 ? -0.024 -1.457 -8.388 1.00 98.25 95 ASN A C 1
ATOM 686 O O . ASN A 1 95 ? -0.808 -0.796 -7.710 1.00 98.25 95 ASN A O 1
ATOM 690 N N . CYS A 1 96 ? 0.695 -2.454 -7.874 1.00 98.44 96 CYS A N 1
ATOM 691 C CA . CYS A 1 96 ? 0.619 -2.959 -6.505 1.00 98.44 96 CYS A CA 1
ATOM 692 C C . CYS A 1 96 ? 1.950 -2.730 -5.769 1.00 98.44 96 CYS A C 1
ATOM 694 O O . CYS A 1 96 ? 2.599 -3.662 -5.289 1.00 98.44 96 CYS A O 1
ATOM 696 N N . GLY A 1 97 ? 2.359 -1.462 -5.694 1.00 98.56 97 GLY A N 1
ATOM 697 C CA . GLY A 1 97 ? 3.588 -1.037 -5.033 1.00 98.56 97 GLY A CA 1
ATOM 698 C C . GLY A 1 97 ? 4.842 -1.296 -5.855 1.00 98.56 97 GLY A C 1
ATOM 699 O O . GLY A 1 97 ? 4.850 -1.167 -7.078 1.00 98.56 97 GLY A O 1
ATOM 700 N N . GLY A 1 98 ? 5.940 -1.591 -5.168 1.00 98.38 98 GLY A N 1
ATOM 701 C CA . GLY A 1 98 ? 7.249 -1.815 -5.765 1.00 98.38 98 GLY A CA 1
ATOM 702 C C . GLY A 1 98 ? 8.097 -2.798 -4.976 1.00 98.38 98 GLY A C 1
ATOM 703 O O . GLY A 1 98 ? 7.671 -3.331 -3.955 1.00 98.38 98 GLY A O 1
ATOM 704 N N . ASN A 1 99 ? 9.332 -3.025 -5.419 1.00 96.62 99 ASN A N 1
ATOM 705 C CA . ASN A 1 99 ? 10.276 -3.827 -4.647 1.00 96.62 99 ASN A CA 1
ATOM 706 C C . ASN A 1 99 ? 10.808 -3.005 -3.458 1.00 96.62 99 ASN A C 1
ATOM 708 O O . ASN A 1 99 ? 11.650 -2.122 -3.638 1.00 96.62 99 ASN A O 1
ATOM 712 N N . GLY A 1 100 ? 10.271 -3.256 -2.260 1.00 96.06 100 GLY A N 1
ATOM 713 C CA . GLY A 1 100 ? 10.567 -2.471 -1.056 1.00 96.06 100 GLY A CA 1
ATOM 714 C C . GLY A 1 100 ? 9.911 -1.083 -1.042 1.00 96.06 100 GLY A C 1
ATOM 715 O O . GLY A 1 100 ? 10.437 -0.165 -0.410 1.00 96.06 100 GLY A O 1
ATOM 716 N N . ALA A 1 101 ? 8.797 -0.913 -1.761 1.00 98.62 101 ALA A N 1
ATOM 717 C CA . ALA A 1 101 ? 8.000 0.310 -1.765 1.00 98.62 101 ALA A CA 1
ATOM 718 C C . ALA A 1 101 ? 6.501 -0.019 -1.736 1.00 98.62 101 ALA A C 1
ATOM 720 O O . ALA A 1 101 ? 6.061 -0.961 -2.392 1.00 98.62 101 ALA A O 1
ATOM 721 N N . TRP A 1 102 ? 5.726 0.758 -0.985 1.00 98.81 102 TRP A N 1
ATOM 722 C CA . TRP A 1 102 ? 4.305 0.528 -0.749 1.00 98.81 102 TRP A CA 1
ATOM 723 C C . TRP A 1 102 ? 3.467 1.599 -1.430 1.00 98.81 102 TRP A C 1
ATOM 725 O O . TRP A 1 102 ? 3.614 2.778 -1.106 1.00 98.81 102 TRP A O 1
ATOM 735 N N . SER A 1 103 ? 2.571 1.188 -2.328 1.00 98.81 103 SER A N 1
ATOM 736 C CA . SER A 1 103 ? 1.456 2.042 -2.746 1.00 98.81 103 SER A CA 1
ATOM 737 C C . SER A 1 103 ? 0.440 2.049 -1.614 1.00 98.81 103 SER A C 1
ATOM 739 O O . SER A 1 103 ? -0.096 0.992 -1.283 1.00 98.81 103 SER A O 1
ATOM 741 N N . VAL A 1 104 ? 0.194 3.207 -1.006 1.00 98.69 104 VAL A N 1
ATOM 742 C CA . VAL A 1 104 ? -0.693 3.330 0.157 1.00 98.69 104 VAL A CA 1
ATOM 743 C C . VAL A 1 104 ? -1.960 4.070 -0.220 1.00 98.69 104 VAL A C 1
ATOM 745 O O . VAL A 1 104 ? -1.917 5.085 -0.919 1.00 98.69 104 VAL A O 1
ATOM 748 N N . TYR A 1 105 ? -3.083 3.563 0.278 1.00 98.19 105 TYR A N 1
ATOM 749 C CA . TYR A 1 105 ? -4.403 4.109 0.026 1.00 98.19 105 TYR A CA 1
ATOM 750 C C . TYR A 1 105 ? -5.165 4.254 1.336 1.00 98.19 105 TYR A C 1
ATOM 752 O O . TYR A 1 105 ? -5.160 3.344 2.167 1.00 98.19 105 TYR A O 1
ATOM 760 N N . SER A 1 106 ? -5.863 5.374 1.493 1.00 96.62 106 SER A N 1
ATOM 761 C CA . SER A 1 106 ? -6.948 5.464 2.465 1.00 96.62 106 SER A CA 1
ATOM 762 C C . SER A 1 106 ? -8.165 4.752 1.884 1.00 96.62 106 SER A C 1
ATOM 764 O O . SER A 1 106 ? -8.570 5.023 0.747 1.00 96.62 106 SER A O 1
ATOM 766 N N . ILE A 1 107 ? -8.750 3.860 2.672 1.00 93.19 107 ILE A N 1
ATOM 767 C CA . ILE A 1 107 ? -9.966 3.124 2.341 1.00 93.19 107 ILE A CA 1
ATOM 768 C C . ILE A 1 107 ? -11.065 3.569 3.298 1.00 93.19 107 ILE A C 1
ATOM 770 O O . ILE A 1 107 ? -10.871 3.694 4.506 1.00 93.19 107 ILE A O 1
ATOM 774 N N . GLY A 1 108 ? -12.216 3.908 2.737 1.00 76.12 108 GLY A N 1
ATOM 775 C CA . GLY A 1 108 ? -13.368 4.333 3.512 1.00 76.12 108 GLY A CA 1
ATOM 776 C C . GLY A 1 108 ? -14.349 3.185 3.644 1.00 76.12 108 GLY A C 1
ATOM 777 O O . GLY A 1 108 ? -14.798 2.643 2.636 1.00 76.12 108 GLY A O 1
ATOM 778 N N . SER A 1 109 ? -14.752 2.879 4.875 1.00 57.06 109 SER A N 1
ATOM 779 C CA . SER A 1 109 ? -16.031 2.227 5.128 1.00 57.06 109 SER A CA 1
ATOM 780 C C . SER A 1 109 ? -17.115 3.177 4.619 1.00 57.06 109 SER A C 1
ATOM 782 O O . SER A 1 109 ? -17.361 4.212 5.237 1.00 57.06 109 SER A O 1
ATOM 784 N N . GLN A 1 110 ? -17.751 2.884 3.486 1.00 43.00 110 GLN A N 1
ATOM 785 C CA . GLN A 1 110 ? -19.023 3.539 3.196 1.00 43.00 110 GLN A CA 1
ATOM 786 C C . GLN A 1 110 ? -20.000 3.075 4.281 1.00 43.00 110 GLN A C 1
ATOM 788 O O . GLN A 1 110 ? -20.380 1.905 4.316 1.00 43.00 110 GLN A O 1
ATOM 793 N N . SER A 1 111 ? -20.358 3.972 5.197 1.00 36.91 111 SER A N 1
ATOM 794 C CA . SER A 1 111 ? -21.710 3.963 5.758 1.00 36.91 111 SER A CA 1
ATOM 795 C C . SER A 1 111 ? -22.731 4.064 4.630 1.00 36.91 111 SER A C 1
ATOM 797 O O . SER A 1 111 ? -22.481 4.911 3.738 1.00 36.91 111 SER A O 1
#

Radius of gyration: 18.49 Å; chains: 1; bounding box: 61×26×49 Å

Foldseek 3Di:
DDDDPPPPPPPPPPDPPQDWAWPAKFLDQAPWAKPDFDLQDDPVVLLVVQVVVVFFKWKFEPLTIITTHHDHHDPVRGDHCVQQQDAHNNGRVDTRGHHSMIGMTGHDDDD

Organism: Aspergillus nanangensis (NCBI:txid2582783)

Secondary structure (DSSP, 8-state):
--------------------EEEEEESS-TTPEEEEE-TT--HHHHHHHHHHTT-SEEEEETTTEEEEESSPPPGGGEE-GGGS-PBPSS-TTSB--BTTBEEEEE-----

InterPro domains:
  IPR002889 Carbohydrate-binding WSC [PF01822] (22-98)
  IPR002889 Carbohydrate-binding WSC [PS51212] (19-108)
  IPR002889 Carbohydrate-binding WSC [SM00321] (19-108)